Protein AF-A0A2B7JNI3-F1 (afdb_monomer)

Nearest PDB structures (foldseek):
  7sax-as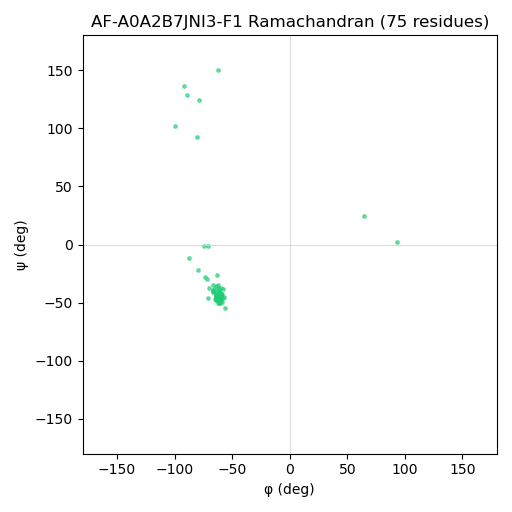sembly1_G  TM=8.799E-01  e=5.419E+00  Sphingobacterium wenxiniae
  7sau-assembly1_D  TM=8.891E-01  e=8.414E+00  Schleiferia thermophila str. Yellowstone

Mean predicted aligned error: 4.15 Å

pLDDT: mean 94.71, std 5.16, range [65.75, 98.5]

Secondary structure (DSSP, 8-state):
----HHHHHHHHHHHHHHHHHHHHHHHHHHHHHHHHHHHHHTT-TTHHHHHHHHHHHHHHHHHHHHHHHHHH-TT--

Foldseek 3Di:
DDDPPVVVVVVVVVVVVLVCVLCVLLVQLVVLLVVLVVCVVVVHPDSVVSPVSSVVSNVVSVVVVVVVVCVVDVVND

Solvent-accessible surface area (backbone atoms only — not comparable to full-atom values): 4124 Å² total; per-residue (Å²): 136,83,82,62,63,65,62,54,50,50,53,52,50,52,51,52,52,51,48,52,52,46,51,52,40,38,49,51,12,52,53,31,34,52,52,14,51,58,28,51,76,68,73,40,89,64,21,68,60,28,39,52,50,10,51,47,36,37,49,52,46,49,50,53,51,53,50,52,51,47,70,70,39,76,86,77,108

Structure (mmCIF, N/CA/C/O backbone):
data_AF-A0A2B7JNI3-F1
#
_entry.id   AF-A0A2B7JNI3-F1
#
loop_
_atom_site.group_PDB
_atom_site.id
_atom_site.type_symbol
_atom_site.label_atom_id
_atom_site.label_alt_id
_atom_site.label_comp_id
_atom_site.label_asym_id
_atom_site.label_entity_id
_atom_site.label_seq_id
_atom_site.pdbx_PDB_ins_code
_a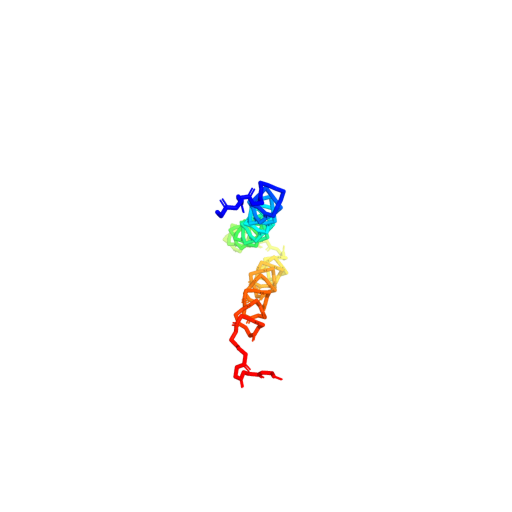tom_site.Cartn_x
_atom_site.Cartn_y
_atom_site.Cartn_z
_atom_site.occupancy
_atom_site.B_iso_or_equiv
_atom_site.auth_seq_id
_atom_site.auth_comp_id
_atom_site.auth_asym_id
_atom_site.auth_atom_id
_atom_site.pdbx_PDB_model_num
ATOM 1 N N . MET A 1 1 ? 31.083 -0.441 -23.838 1.00 65.75 1 MET A N 1
ATOM 2 C CA . MET A 1 1 ? 29.740 -0.492 -23.221 1.00 65.75 1 MET A CA 1
ATOM 3 C C . MET A 1 1 ? 29.410 0.921 -22.776 1.00 65.75 1 MET A C 1
ATOM 5 O O . MET A 1 1 ? 30.159 1.455 -21.972 1.00 65.75 1 MET A O 1
ATOM 9 N N . ASN A 1 2 ? 28.390 1.554 -23.359 1.00 82.56 2 ASN A N 1
ATOM 10 C CA . ASN A 1 2 ? 27.927 2.873 -22.920 1.00 82.56 2 ASN A CA 1
ATOM 11 C C . ASN A 1 2 ? 26.867 2.671 -21.839 1.00 82.56 2 ASN A C 1
ATOM 13 O O . ASN A 1 2 ? 25.941 1.888 -22.038 1.00 82.56 2 ASN A O 1
ATOM 17 N N . ILE A 1 3 ? 27.031 3.337 -20.699 1.00 85.81 3 ILE A N 1
ATOM 18 C CA . ILE A 1 3 ? 26.029 3.333 -19.635 1.00 85.81 3 ILE A CA 1
ATOM 19 C C . ILE A 1 3 ? 24.929 4.310 -20.033 1.00 85.81 3 ILE A C 1
ATOM 21 O O . ILE A 1 3 ? 25.196 5.485 -20.287 1.00 85.81 3 ILE A O 1
ATOM 25 N N . ASP A 1 4 ? 23.696 3.817 -20.073 1.00 92.38 4 ASP A N 1
ATOM 26 C CA . ASP A 1 4 ? 22.518 4.659 -20.221 1.00 92.38 4 ASP A CA 1
ATOM 27 C C . ASP A 1 4 ? 22.144 5.257 -18.857 1.00 92.38 4 ASP A C 1
ATOM 29 O O . ASP A 1 4 ? 21.433 4.665 -18.039 1.00 92.38 4 ASP A O 1
ATOM 33 N N . TRP A 1 5 ? 22.669 6.453 -18.607 1.00 94.56 5 TRP A N 1
ATOM 34 C CA . TRP A 1 5 ? 22.404 7.224 -17.396 1.00 94.56 5 TRP A CA 1
ATOM 35 C C . TRP A 1 5 ? 20.933 7.631 -17.252 1.00 94.56 5 TRP A C 1
ATOM 37 O O . TRP A 1 5 ? 20.456 7.793 -16.128 1.00 94.56 5 TRP A O 1
ATOM 47 N N . THR A 1 6 ? 20.198 7.761 -18.360 1.00 95.38 6 THR A N 1
ATOM 48 C CA . THR A 1 6 ? 18.772 8.106 -18.344 1.00 95.38 6 THR A CA 1
ATOM 49 C C . THR A 1 6 ? 17.949 6.943 -17.811 1.00 95.38 6 THR A C 1
ATOM 51 O O . THR A 1 6 ? 17.121 7.141 -16.920 1.00 95.38 6 THR A O 1
ATOM 54 N N . SER A 1 7 ? 18.223 5.726 -18.281 1.00 95.38 7 SER A N 1
ATOM 55 C CA . SER A 1 7 ? 17.569 4.514 -17.779 1.00 95.38 7 SER A CA 1
ATOM 56 C C . SER A 1 7 ? 17.826 4.298 -16.282 1.00 95.38 7 SER A C 1
ATOM 58 O O . SER A 1 7 ? 16.896 4.007 -15.529 1.00 95.38 7 SER A O 1
ATOM 60 N N . LEU A 1 8 ? 19.063 4.516 -15.817 1.00 95.00 8 LEU A N 1
ATOM 61 C CA . LEU A 1 8 ? 19.398 4.427 -14.389 1.00 95.00 8 LEU A CA 1
ATOM 62 C C . LEU A 1 8 ? 18.648 5.466 -13.547 1.00 95.00 8 LEU A C 1
ATOM 64 O O . LEU A 1 8 ? 18.077 5.127 -12.507 1.00 95.00 8 LEU A O 1
ATOM 68 N N . GLY A 1 9 ? 18.617 6.720 -14.005 1.00 96.31 9 GLY A N 1
ATOM 69 C CA . GLY A 1 9 ? 17.880 7.788 -13.333 1.00 96.31 9 GLY A CA 1
ATOM 70 C C . GLY A 1 9 ? 16.385 7.479 -13.227 1.00 96.31 9 GLY A C 1
ATOM 71 O O . GLY A 1 9 ? 15.801 7.633 -12.154 1.00 96.31 9 GLY A O 1
ATOM 72 N N . LEU A 1 10 ? 15.780 6.972 -14.306 1.00 97.56 10 LEU A N 1
ATOM 73 C CA . LEU A 1 10 ? 14.360 6.624 -14.340 1.00 97.56 10 LEU A CA 1
ATOM 74 C C . LEU A 1 10 ? 14.015 5.534 -13.318 1.00 97.56 10 LEU A C 1
ATOM 76 O O . LEU A 1 10 ? 13.099 5.717 -12.517 1.00 97.56 10 LEU A O 1
ATOM 80 N N . VAL A 1 11 ? 14.769 4.432 -13.300 1.00 96.38 11 VAL A N 1
ATOM 81 C CA . VAL A 1 11 ? 14.548 3.329 -12.349 1.00 96.38 11 VAL A CA 1
ATOM 82 C C . VAL A 1 11 ? 14.698 3.818 -10.910 1.00 96.38 11 VAL A C 1
ATOM 84 O O . VAL A 1 11 ? 13.871 3.481 -10.060 1.00 96.38 11 VAL A O 1
ATOM 87 N N . SER A 1 12 ? 15.702 4.656 -10.633 1.00 97.62 12 SER A N 1
ATOM 88 C CA . SER A 1 12 ? 15.906 5.234 -9.302 1.00 97.62 12 SER A CA 1
ATOM 89 C C . SER A 1 12 ? 14.702 6.066 -8.854 1.00 97.62 12 SER A C 1
ATOM 91 O O . SER A 1 12 ? 14.218 5.889 -7.737 1.00 97.62 12 SER A O 1
ATOM 93 N N . VAL A 1 13 ? 14.195 6.953 -9.715 1.00 98.38 13 VAL A N 1
ATOM 94 C CA . VAL A 1 13 ? 13.035 7.800 -9.394 1.00 98.38 13 VAL A CA 1
ATOM 95 C C . VAL A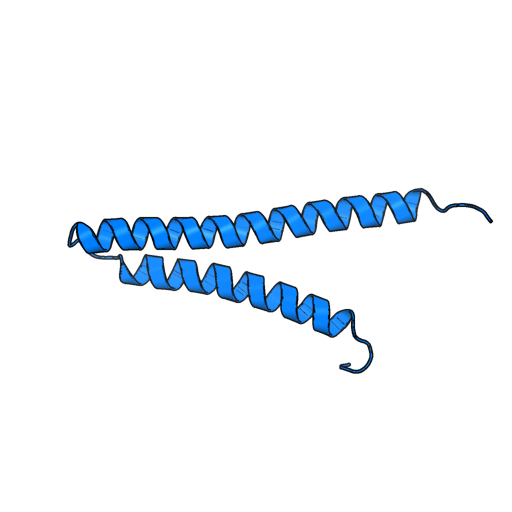 1 13 ? 11.789 6.949 -9.172 1.00 98.38 13 VAL A C 1
ATOM 97 O O . VAL A 1 13 ? 11.118 7.116 -8.155 1.00 98.38 13 VAL A O 1
ATOM 100 N N . VAL A 1 14 ? 11.502 6.003 -10.070 1.00 96.75 14 VAL A N 1
ATOM 101 C CA . VAL A 1 14 ? 10.337 5.113 -9.942 1.00 96.75 14 VAL A CA 1
ATOM 102 C C . VAL A 1 14 ? 10.408 4.308 -8.646 1.00 96.75 14 VAL A C 1
ATOM 104 O O . VAL A 1 14 ? 9.412 4.220 -7.932 1.00 96.75 14 VAL A O 1
ATOM 107 N N . THR A 1 15 ? 11.584 3.789 -8.294 1.00 96.38 15 THR A N 1
ATOM 108 C CA . THR A 1 15 ? 11.784 3.018 -7.059 1.00 96.38 15 THR A CA 1
ATOM 109 C C . THR A 1 15 ? 11.502 3.863 -5.820 1.00 96.38 15 THR A C 1
ATOM 111 O O . THR A 1 15 ? 10.767 3.429 -4.931 1.00 96.38 15 THR A O 1
ATOM 114 N N . VAL A 1 16 ? 12.037 5.086 -5.760 1.00 98.38 16 VAL A N 1
ATOM 115 C CA . VAL A 1 16 ? 11.800 5.997 -4.631 1.00 98.38 16 VAL A CA 1
ATOM 116 C C . VAL A 1 16 ? 10.323 6.376 -4.538 1.00 98.38 16 VAL A C 1
ATOM 118 O O . VAL A 1 16 ? 9.740 6.273 -3.461 1.00 98.38 16 VAL A O 1
ATOM 121 N N . VAL A 1 17 ? 9.692 6.759 -5.651 1.00 98.38 17 VAL A N 1
ATOM 122 C CA . VAL A 1 17 ? 8.275 7.161 -5.678 1.00 98.38 17 VAL A CA 1
ATOM 123 C C . VAL A 1 17 ? 7.364 6.008 -5.260 1.00 98.38 17 VAL A C 1
ATOM 125 O O . VAL A 1 17 ? 6.493 6.199 -4.412 1.00 98.38 17 VAL A O 1
ATOM 128 N N . ALA A 1 18 ? 7.586 4.807 -5.798 1.00 96.44 18 ALA A N 1
ATOM 129 C CA . ALA A 1 18 ? 6.823 3.621 -5.424 1.00 96.44 18 ALA A CA 1
ATOM 130 C C . ALA A 1 18 ? 7.004 3.284 -3.936 1.00 96.44 18 ALA A C 1
ATOM 132 O O . ALA A 1 18 ? 6.027 2.992 -3.247 1.00 96.44 18 ALA A O 1
ATOM 133 N N . THR A 1 19 ? 8.231 3.393 -3.420 1.00 97.44 19 THR A N 1
ATOM 134 C CA . THR A 1 19 ? 8.525 3.158 -1.999 1.00 97.44 19 THR A CA 1
ATOM 135 C C . THR A 1 19 ? 7.780 4.148 -1.113 1.00 97.44 19 THR A C 1
ATOM 137 O O . THR A 1 19 ? 7.088 3.734 -0.185 1.00 97.44 19 THR A O 1
ATOM 140 N N . VAL A 1 20 ? 7.876 5.448 -1.410 1.00 98.50 20 VAL A N 1
ATOM 141 C CA . VAL A 1 20 ? 7.180 6.496 -0.651 1.00 98.50 20 VAL A CA 1
ATOM 142 C C . VAL A 1 20 ? 5.675 6.253 -0.667 1.00 98.50 20 VAL A C 1
ATOM 144 O O . VAL A 1 20 ? 5.060 6.270 0.394 1.00 98.50 20 VAL A O 1
ATOM 147 N N . LEU A 1 21 ? 5.093 5.955 -1.832 1.00 97.69 21 LEU A N 1
ATOM 148 C CA . LEU A 1 21 ? 3.666 5.661 -1.964 1.00 97.69 21 LEU A CA 1
ATOM 149 C C . LEU A 1 21 ? 3.252 4.506 -1.044 1.00 97.69 21 LEU A C 1
ATOM 151 O 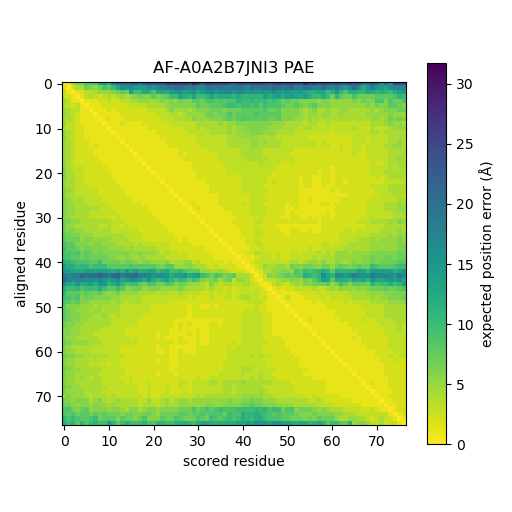O . LEU A 1 21 ? 2.348 4.674 -0.223 1.00 97.69 21 LEU A O 1
ATOM 155 N N . ILE A 1 22 ? 3.921 3.354 -1.145 1.00 97.75 22 ILE A N 1
ATOM 156 C CA . ILE A 1 22 ? 3.578 2.165 -0.351 1.00 97.75 22 ILE A CA 1
ATOM 157 C C . ILE A 1 22 ? 3.734 2.444 1.143 1.00 97.75 22 ILE A C 1
ATOM 159 O O . ILE A 1 22 ? 2.820 2.161 1.919 1.00 97.75 22 ILE A O 1
ATOM 163 N N . VAL A 1 23 ? 4.852 3.047 1.553 1.00 98.25 23 VAL A N 1
ATOM 164 C CA . VAL A 1 23 ? 5.106 3.374 2.962 1.00 98.25 23 VAL A CA 1
ATOM 165 C C . VAL A 1 23 ? 4.055 4.346 3.491 1.00 98.25 23 VAL A C 1
ATOM 167 O O . VAL A 1 23 ? 3.542 4.128 4.587 1.00 98.25 23 VAL A O 1
ATOM 170 N N . SER A 1 24 ? 3.679 5.378 2.734 1.00 98.38 24 SER A N 1
ATOM 171 C CA . SER A 1 24 ? 2.631 6.323 3.134 1.00 98.38 24 SER A CA 1
ATOM 172 C C . SER A 1 24 ? 1.268 5.652 3.308 1.00 98.38 24 SER A C 1
ATOM 174 O O . SER A 1 24 ? 0.595 5.921 4.304 1.00 98.38 24 SER A O 1
ATOM 176 N N . VAL A 1 25 ? 0.865 4.759 2.398 1.00 98.19 25 VAL A N 1
ATOM 177 C CA . VAL A 1 25 ? -0.415 4.032 2.505 1.00 98.19 25 VAL A CA 1
ATOM 178 C C . VAL A 1 25 ? -0.421 3.110 3.724 1.00 98.19 25 VAL A C 1
ATOM 180 O O . VAL A 1 25 ? -1.366 3.147 4.513 1.00 98.19 25 VAL A O 1
ATOM 183 N N . VAL A 1 26 ? 0.642 2.327 3.923 1.00 98.44 26 VAL A N 1
ATOM 184 C CA . VAL A 1 26 ? 0.755 1.412 5.070 1.00 98.44 26 VAL A CA 1
ATOM 185 C C . VAL A 1 26 ? 0.802 2.187 6.387 1.00 98.44 26 VAL A C 1
ATOM 187 O O . VAL A 1 26 ? 0.089 1.841 7.326 1.00 98.44 26 VAL A O 1
ATOM 190 N N . SER A 1 27 ? 1.574 3.274 6.445 1.00 98.31 27 SER A N 1
ATOM 191 C CA . SER A 1 27 ? 1.667 4.137 7.632 1.00 98.31 27 SER A CA 1
ATOM 192 C C . SER A 1 27 ? 0.326 4.803 7.943 1.00 98.31 27 SER A C 1
ATOM 194 O O . SER A 1 27 ? -0.079 4.870 9.101 1.00 98.31 27 SER A O 1
ATOM 196 N N . GLY A 1 28 ? -0.398 5.254 6.914 1.00 98.25 28 GLY A N 1
ATOM 197 C CA . GLY A 1 28 ? -1.752 5.786 7.050 1.00 98.25 28 GLY A CA 1
ATOM 198 C C . GLY A 1 28 ? -2.733 4.746 7.593 1.00 98.25 28 GLY A C 1
ATOM 199 O O . GLY A 1 28 ? -3.491 5.050 8.514 1.00 98.25 28 GLY A O 1
ATOM 200 N N . GLY A 1 29 ? -2.678 3.512 7.084 1.00 97.50 29 GLY A N 1
ATOM 201 C CA . GLY A 1 29 ? -3.497 2.402 7.572 1.00 97.50 29 GLY A CA 1
ATOM 202 C C . GLY A 1 29 ? -3.192 2.025 9.024 1.00 97.50 29 GLY A C 1
ATOM 203 O O . GLY A 1 29 ? -4.113 1.892 9.831 1.00 97.50 29 GLY A O 1
ATOM 204 N N . ALA A 1 30 ? -1.909 1.941 9.388 1.00 98.12 30 ALA A N 1
ATOM 205 C CA . ALA A 1 30 ? -1.474 1.687 10.761 1.00 98.12 30 ALA A CA 1
ATOM 206 C C . ALA A 1 30 ? -1.942 2.792 11.722 1.00 98.12 30 ALA A C 1
ATOM 208 O O . ALA A 1 30 ? -2.479 2.501 12.787 1.00 98.12 30 ALA A O 1
ATOM 209 N N . LEU A 1 31 ? -1.831 4.059 11.313 1.00 97.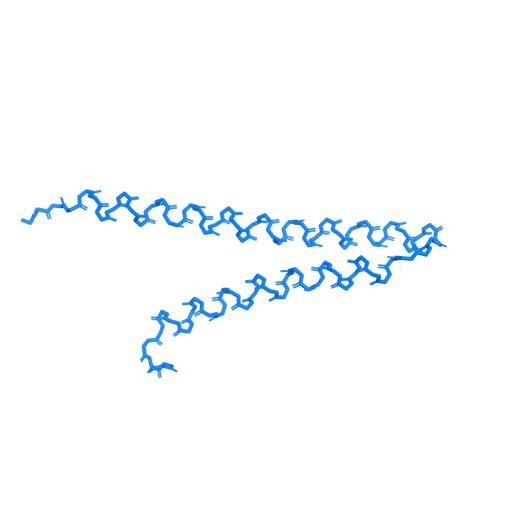94 31 LEU A N 1
ATOM 210 C CA . LEU A 1 31 ? -2.302 5.203 12.094 1.00 97.94 31 LEU A CA 1
ATOM 211 C C . LEU A 1 31 ? -3.827 5.195 12.296 1.00 97.94 31 LEU A C 1
ATOM 213 O O . LEU A 1 31 ? -4.322 5.612 13.342 1.00 97.94 31 LEU A O 1
ATOM 217 N N . MET A 1 32 ? -4.601 4.748 11.304 1.00 96.56 32 MET A N 1
ATOM 218 C CA . MET A 1 32 ? -6.051 4.582 11.457 1.00 96.56 32 MET A CA 1
ATOM 219 C C . MET A 1 32 ? -6.384 3.482 12.460 1.00 96.56 32 MET A C 1
ATOM 221 O O . MET A 1 32 ? -7.282 3.672 13.279 1.00 96.56 32 MET A O 1
ATOM 225 N N . LEU A 1 33 ? -5.648 2.371 12.424 1.00 97.44 33 LEU A N 1
ATOM 226 C CA . LEU A 1 33 ? -5.839 1.260 13.349 1.00 97.44 33 LEU A CA 1
ATOM 227 C C . LEU A 1 33 ? -5.472 1.648 14.790 1.00 97.44 33 LEU A C 1
ATOM 229 O O . LEU A 1 33 ? -6.213 1.320 15.713 1.00 97.44 33 LEU A O 1
ATOM 233 N N . ASP A 1 34 ? -4.403 2.422 14.970 1.00 97.06 34 ASP A N 1
ATOM 234 C CA . ASP A 1 34 ? -3.996 2.983 16.264 1.00 97.06 34 ASP A CA 1
ATOM 235 C C . ASP A 1 34 ? -5.085 3.902 16.851 1.00 97.06 34 ASP A C 1
ATOM 237 O O . ASP A 1 34 ? -5.548 3.722 17.980 1.00 97.06 34 ASP A O 1
ATOM 241 N N . ARG A 1 35 ? -5.629 4.814 16.031 1.00 95.00 35 ARG A N 1
ATOM 242 C CA . ARG A 1 35 ? -6.777 5.653 16.425 1.00 95.00 35 ARG A CA 1
ATOM 243 C C . ARG A 1 35 ? -8.033 4.843 16.726 1.00 95.00 35 ARG A C 1
ATOM 245 O O . ARG A 1 35 ? -8.819 5.245 17.582 1.00 95.00 35 ARG A O 1
ATOM 252 N N . ALA A 1 36 ? -8.256 3.744 16.008 1.00 95.25 36 ALA A N 1
ATOM 253 C CA . A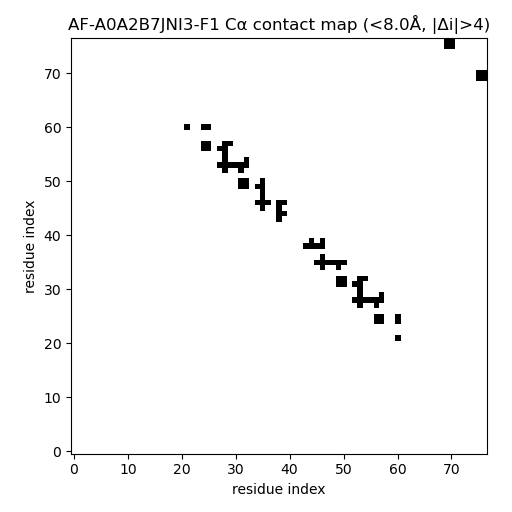LA A 1 36 ? -9.379 2.855 16.265 1.00 95.25 36 ALA A CA 1
ATOM 254 C C . ALA A 1 36 ? -9.263 2.206 17.647 1.00 95.25 36 ALA A C 1
ATOM 256 O O . ALA A 1 36 ? -10.253 2.162 18.375 1.00 95.25 36 ALA A O 1
ATOM 257 N N . HIS A 1 37 ? -8.056 1.762 18.009 1.00 94.25 37 HIS A N 1
ATOM 258 C CA . HIS A 1 37 ? -7.758 1.172 19.311 1.00 94.25 37 HIS A CA 1
ATOM 259 C C . HIS A 1 37 ? -8.045 2.170 20.437 1.00 94.25 37 HIS A C 1
ATOM 261 O O . HIS A 1 37 ? -8.836 1.877 21.330 1.00 94.25 37 HIS A O 1
ATOM 267 N N . ALA A 1 38 ? -7.522 3.394 20.319 1.00 94.81 38 ALA A N 1
ATOM 268 C CA . ALA A 1 38 ? -7.763 4.456 21.294 1.00 94.81 38 ALA A CA 1
ATOM 269 C C . ALA A 1 38 ? -9.258 4.810 21.439 1.00 94.81 38 ALA A C 1
ATOM 271 O O . ALA A 1 38 ? -9.741 5.068 22.541 1.00 94.81 38 ALA A O 1
ATOM 272 N N . ARG A 1 39 ? -10.029 4.807 20.339 1.00 92.69 39 ARG A N 1
ATOM 273 C CA . ARG A 1 39 ? -11.486 5.035 20.401 1.00 92.69 39 ARG A CA 1
ATOM 274 C C . ARG A 1 39 ? -12.245 3.881 21.045 1.00 92.69 39 ARG A C 1
ATOM 276 O O . ARG A 1 39 ? -13.207 4.141 21.764 1.00 92.69 39 ARG A O 1
ATOM 283 N N . ALA A 1 40 ? -11.831 2.643 20.790 1.00 91.75 40 ALA A N 1
ATOM 284 C CA . ALA A 1 40 ? -12.439 1.467 21.398 1.00 91.75 40 ALA A CA 1
ATOM 285 C C . ALA A 1 40 ? -12.240 1.466 22.923 1.00 91.75 40 ALA A C 1
ATOM 287 O O . ALA A 1 40 ? -13.199 1.236 23.655 1.00 91.75 40 ALA A O 1
ATOM 288 N N . GLU A 1 41 ? -11.039 1.807 23.400 1.00 91.81 41 GLU A N 1
ATOM 289 C CA . GLU A 1 41 ? -10.747 1.955 24.835 1.00 91.81 41 GLU A CA 1
ATOM 290 C C . GLU A 1 41 ? -11.567 3.073 25.490 1.00 91.81 41 GLU A C 1
ATOM 292 O O . GLU A 1 41 ? -12.044 2.925 26.613 1.00 91.81 41 GLU A O 1
ATOM 297 N N . ALA A 1 42 ? -11.788 4.175 24.771 1.00 91.56 42 ALA A N 1
ATOM 298 C CA . ALA A 1 42 ? -12.622 5.282 25.231 1.00 91.56 42 ALA A CA 1
ATOM 299 C C . ALA A 1 42 ? -14.138 4.991 25.179 1.00 91.56 42 ALA A C 1
ATOM 301 O O . ALA A 1 42 ? -14.931 5.867 25.524 1.00 91.56 42 ALA A O 1
ATOM 302 N N . GLY A 1 43 ? -14.562 3.807 24.713 1.00 87.06 43 GLY A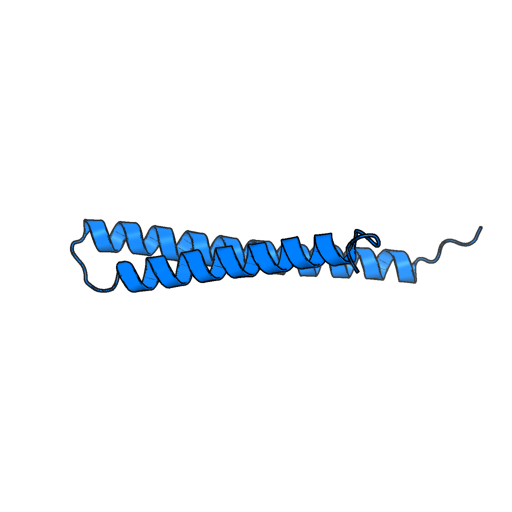 N 1
ATOM 303 C CA . GLY A 1 43 ? -15.978 3.462 24.535 1.00 87.06 43 GLY A CA 1
ATOM 304 C C . GLY A 1 43 ? -16.693 4.325 23.487 1.00 87.06 43 GLY A C 1
ATOM 305 O O . GLY A 1 43 ? -17.905 4.511 23.563 1.00 87.06 43 GLY A O 1
ATOM 306 N N . SER A 1 44 ? -15.945 4.899 22.539 1.00 83.19 44 SER A N 1
ATOM 307 C CA . SER A 1 44 ? -16.456 5.825 21.528 1.00 83.19 44 SER A CA 1
ATOM 308 C C . SER A 1 44 ? -16.874 5.095 20.250 1.00 83.19 44 SER A C 1
ATOM 310 O O . SER A 1 44 ? -16.146 4.246 19.725 1.00 83.19 44 SER A O 1
ATOM 312 N N . ASP A 1 45 ? -18.027 5.481 19.701 1.00 82.50 45 ASP A N 1
ATOM 313 C CA . ASP A 1 45 ? -18.516 4.961 18.426 1.00 82.50 45 ASP A CA 1
ATOM 314 C C . ASP A 1 45 ? -17.577 5.289 17.248 1.00 82.50 45 ASP A C 1
ATOM 316 O O . ASP A 1 45 ? -16.876 6.305 17.195 1.00 82.50 45 ASP A O 1
ATOM 320 N N . GLY A 1 46 ? -17.567 4.401 16.250 1.00 82.81 46 GLY A N 1
ATOM 321 C CA . GLY A 1 46 ? -16.789 4.568 15.018 1.00 82.81 46 GLY A CA 1
ATOM 322 C C . GLY A 1 46 ? -15.398 3.924 15.022 1.00 82.81 46 GLY A C 1
ATOM 323 O O . GLY A 1 46 ? -14.699 4.010 14.010 1.00 82.81 46 GLY A O 1
ATOM 324 N N . ALA A 1 47 ? -15.006 3.227 16.095 1.00 89.81 47 ALA A N 1
ATOM 325 C CA . ALA A 1 47 ? -13.787 2.410 16.112 1.00 89.81 47 ALA A CA 1
ATOM 326 C C . ALA A 1 47 ? -13.794 1.353 14.990 1.00 89.81 47 ALA A C 1
ATOM 328 O O . ALA A 1 47 ? -12.830 1.245 14.237 1.00 89.81 47 ALA A O 1
ATOM 329 N N . ALA A 1 48 ? -14.916 0.652 14.792 1.00 91.69 48 ALA A N 1
ATOM 330 C CA . ALA A 1 48 ? -15.047 -0.373 13.751 1.00 91.69 48 ALA A CA 1
ATOM 331 C C . ALA A 1 48 ? -14.788 0.165 12.329 1.00 91.69 48 ALA A C 1
ATOM 333 O O . ALA A 1 48 ? -14.136 -0.499 11.525 1.00 91.69 48 ALA A O 1
ATOM 334 N N . GLY A 1 49 ? -15.241 1.389 12.027 1.00 92.94 49 GLY A N 1
ATOM 335 C CA . GLY A 1 49 ? -15.003 2.023 10.727 1.00 92.94 49 GLY A CA 1
ATOM 336 C C . GLY A 1 49 ? -13.525 2.344 10.490 1.00 92.94 49 GLY A C 1
ATOM 337 O O . GLY A 1 49 ? -13.010 2.110 9.399 1.00 92.94 49 GLY A O 1
ATOM 338 N N . LEU A 1 50 ? -12.821 2.817 11.522 1.00 93.56 50 LEU A N 1
ATOM 339 C CA . LEU A 1 50 ? -11.377 3.065 11.461 1.00 93.56 50 LEU A CA 1
ATOM 340 C C . LEU A 1 50 ? -10.573 1.768 11.301 1.00 93.56 50 LEU A C 1
ATOM 342 O O . LEU A 1 50 ? -9.631 1.745 10.510 1.00 93.56 50 LEU A O 1
ATOM 346 N N . VAL A 1 51 ? -10.965 0.686 11.989 1.00 96.12 51 VAL A N 1
ATOM 347 C CA . VAL A 1 51 ? -10.360 -0.646 11.806 1.00 96.12 51 VAL A CA 1
ATOM 348 C C . VAL A 1 51 ? -10.516 -1.105 10.357 1.00 96.12 51 VAL A C 1
ATOM 350 O O . VAL A 1 51 ? -9.532 -1.499 9.730 1.00 96.12 51 VAL A O 1
ATOM 353 N N . ALA A 1 52 ? -11.733 -1.026 9.811 1.00 96.31 52 ALA A N 1
ATOM 354 C CA . ALA A 1 52 ? -12.011 -1.437 8.438 1.00 96.31 52 ALA A CA 1
ATOM 355 C C . ALA A 1 52 ? -11.192 -0.621 7.428 1.00 96.31 52 ALA A C 1
ATOM 357 O O . ALA A 1 52 ? -10.570 -1.193 6.533 1.00 96.31 52 ALA A O 1
ATOM 358 N N . LEU A 1 53 ? -11.132 0.702 7.596 1.00 95.75 53 LEU A N 1
ATOM 359 C CA . LEU A 1 53 ? -10.359 1.589 6.727 1.00 95.75 53 LEU A CA 1
ATOM 360 C C . LEU A 1 53 ? -8.852 1.295 6.804 1.00 95.75 53 LEU A C 1
ATOM 362 O O . LEU A 1 53 ? -8.197 1.196 5.766 1.00 95.75 53 LEU A O 1
ATOM 366 N N . GLY A 1 54 ? -8.319 1.092 8.014 1.00 96.88 54 GLY A N 1
ATOM 367 C CA . GLY A 1 54 ? -6.908 0.773 8.235 1.00 96.88 54 GLY A CA 1
ATOM 368 C C . GLY A 1 54 ? -6.494 -0.539 7.570 1.00 96.88 54 GLY A C 1
ATOM 369 O O . GLY A 1 54 ? -5.529 -0.571 6.804 1.00 96.88 54 GLY A O 1
ATOM 370 N N . TRP A 1 55 ? -7.271 -1.606 7.778 1.00 98.00 55 TRP A N 1
ATOM 371 C CA . TRP A 1 55 ? -7.025 -2.895 7.127 1.00 98.00 55 TRP A CA 1
ATOM 372 C C . TRP A 1 55 ? -7.226 -2.853 5.617 1.00 98.00 55 TRP A C 1
ATOM 374 O O . TRP A 1 55 ? -6.472 -3.501 4.896 1.00 98.00 55 TRP A O 1
ATOM 384 N N . THR A 1 56 ? -8.186 -2.069 5.121 1.00 98.19 56 THR A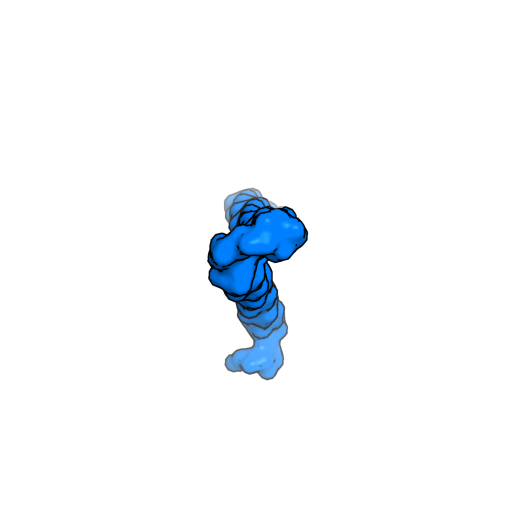 N 1
ATOM 385 C CA . THR A 1 56 ? -8.380 -1.895 3.674 1.00 98.19 56 THR A CA 1
ATOM 386 C C . THR A 1 56 ? -7.158 -1.230 3.044 1.00 98.19 56 THR A C 1
ATOM 388 O O . THR A 1 56 ? -6.668 -1.711 2.027 1.00 98.19 56 THR A O 1
ATOM 391 N N . ALA A 1 57 ? -6.609 -0.178 3.661 1.00 97.69 57 ALA A N 1
ATOM 392 C CA . ALA A 1 57 ? -5.400 0.484 3.168 1.00 97.69 57 ALA A CA 1
ATOM 393 C C . ALA A 1 57 ? -4.194 -0.472 3.130 1.00 97.69 57 ALA A C 1
ATOM 395 O O . ALA A 1 57 ? -3.507 -0.561 2.110 1.00 97.69 57 ALA A O 1
ATOM 396 N N . ILE A 1 58 ? -3.974 -1.236 4.206 1.00 98.00 58 ILE A N 1
ATOM 397 C CA . ILE A 1 58 ? -2.895 -2.236 4.278 1.00 98.00 58 ILE A CA 1
ATOM 398 C C . ILE A 1 58 ? -3.112 -3.347 3.242 1.00 98.00 58 ILE A C 1
ATOM 400 O O . ILE A 1 58 ? -2.176 -3.727 2.541 1.00 98.00 58 ILE A O 1
ATOM 404 N N . GLY A 1 59 ? -4.345 -3.838 3.104 1.00 98.31 59 GLY A N 1
ATOM 405 C CA . GLY A 1 59 ? -4.709 -4.864 2.131 1.00 98.31 59 GLY A CA 1
ATOM 406 C C . GLY A 1 59 ? -4.471 -4.413 0.692 1.00 98.31 59 GLY A C 1
ATOM 407 O O . GLY A 1 59 ? -3.856 -5.143 -0.080 1.00 98.31 59 GLY A O 1
ATOM 408 N N . VAL A 1 60 ? -4.875 -3.189 0.340 1.00 98.19 60 VAL A N 1
ATOM 409 C CA . VAL A 1 60 ? -4.629 -2.604 -0.989 1.00 98.19 60 VAL A CA 1
ATOM 410 C C . VAL A 1 60 ? -3.132 -2.451 -1.256 1.00 98.19 60 VAL A C 1
ATOM 412 O O . VAL A 1 60 ? -2.672 -2.840 -2.327 1.00 98.19 60 VAL A O 1
ATOM 415 N N . ALA A 1 61 ? -2.350 -1.954 -0.293 1.00 98.00 61 ALA A N 1
ATOM 416 C CA . ALA A 1 61 ? -0.894 -1.882 -0.435 1.00 98.00 61 ALA A CA 1
ATOM 417 C C . ALA A 1 61 ? -0.274 -3.274 -0.653 1.00 98.00 61 ALA A C 1
ATOM 419 O O . ALA A 1 61 ? 0.562 -3.446 -1.540 1.00 98.00 61 ALA A O 1
ATOM 420 N N . GLY A 1 62 ? -0.731 -4.281 0.096 1.00 97.94 62 GLY A N 1
ATOM 421 C CA . GLY A 1 62 ? -0.323 -5.673 -0.088 1.00 97.94 62 GLY A CA 1
ATOM 422 C C . GLY A 1 62 ? -0.657 -6.204 -1.484 1.00 97.94 62 GLY A C 1
ATOM 423 O O . GLY A 1 62 ? 0.205 -6.785 -2.137 1.00 97.94 62 GLY A O 1
ATOM 424 N N . LEU A 1 63 ? -1.869 -5.949 -1.984 1.00 98.31 63 LEU A N 1
ATOM 425 C CA . LEU A 1 63 ? -2.285 -6.343 -3.334 1.00 98.31 63 LEU A CA 1
ATOM 426 C C . LEU A 1 63 ? -1.433 -5.685 -4.423 1.00 98.31 63 LEU A C 1
ATOM 428 O O . LEU A 1 63 ? -1.070 -6.357 -5.385 1.00 98.31 63 LEU A O 1
ATOM 432 N N . ILE A 1 64 ? -1.061 -4.411 -4.264 1.00 97.25 64 ILE A N 1
ATOM 433 C CA . ILE A 1 64 ? -0.159 -3.722 -5.202 1.00 97.25 64 ILE A CA 1
ATOM 434 C C . ILE A 1 64 ? 1.209 -4.415 -5.239 1.00 97.25 64 ILE A C 1
ATOM 436 O O . ILE A 1 64 ? 1.745 -4.656 -6.320 1.00 97.25 64 ILE A O 1
ATOM 440 N N . VAL A 1 65 ? 1.764 -4.778 -4.078 1.00 96.50 65 VAL A N 1
ATOM 441 C CA . VAL A 1 65 ? 3.045 -5.500 -3.998 1.00 96.50 65 VAL A CA 1
ATOM 442 C C . VAL A 1 65 ? 2.941 -6.882 -4.643 1.00 96.50 65 VAL A C 1
ATOM 444 O O . VAL A 1 65 ? 3.799 -7.249 -5.445 1.00 96.50 65 VAL A O 1
ATOM 447 N N . LEU A 1 66 ? 1.880 -7.635 -4.343 1.00 97.69 66 LEU A N 1
ATOM 448 C CA . LEU A 1 66 ? 1.643 -8.952 -4.940 1.00 97.69 66 LEU A CA 1
ATOM 449 C C . LEU A 1 66 ? 1.482 -8.866 -6.461 1.00 97.69 66 LEU A C 1
ATOM 451 O O . LEU A 1 66 ? 2.016 -9.706 -7.181 1.00 97.69 66 LEU A O 1
ATOM 455 N N . TYR A 1 67 ? 0.810 -7.828 -6.957 1.00 97.00 67 TYR A N 1
ATOM 456 C CA . TYR A 1 67 ? 0.694 -7.574 -8.388 1.00 97.00 67 TYR A CA 1
ATOM 457 C C . TYR A 1 67 ? 2.050 -7.233 -9.024 1.00 97.00 67 TYR A C 1
ATOM 459 O O . TYR A 1 67 ? 2.378 -7.747 -10.090 1.00 97.00 67 TYR A O 1
ATOM 467 N N . GLY A 1 68 ? 2.888 -6.445 -8.346 1.00 94.06 68 GLY A N 1
ATOM 468 C CA . GLY A 1 68 ? 4.266 -6.200 -8.779 1.00 94.06 68 GLY A CA 1
ATOM 469 C C . GLY A 1 68 ? 5.089 -7.489 -8.887 1.00 94.06 68 GLY A C 1
ATOM 470 O O . GLY A 1 68 ? 5.788 -7.690 -9.877 1.00 94.06 68 GLY A O 1
ATOM 471 N N . LEU A 1 69 ? 4.962 -8.398 -7.914 1.00 95.25 69 LEU A N 1
ATOM 472 C CA . LEU A 1 69 ? 5.615 -9.713 -7.950 1.00 95.25 69 LEU A CA 1
ATOM 473 C C . LEU A 1 69 ? 5.079 -10.607 -9.077 1.00 95.25 69 LEU A C 1
ATOM 475 O O . LEU A 1 69 ? 5.863 -11.298 -9.725 1.00 95.25 69 LEU A O 1
ATOM 479 N N . TYR A 1 70 ? 3.771 -10.568 -9.337 1.00 97.00 70 TYR A N 1
ATOM 480 C CA . TYR A 1 70 ? 3.141 -11.280 -10.451 1.00 97.00 70 TYR A CA 1
ATOM 481 C C . TYR A 1 70 ? 3.706 -10.841 -11.807 1.00 97.00 70 TYR A C 1
ATOM 483 O O . TYR A 1 70 ? 4.023 -11.683 -12.644 1.00 97.00 70 TYR A O 1
ATOM 491 N N . LEU A 1 71 ? 3.889 -9.532 -12.001 1.00 94.94 71 LEU A N 1
ATOM 492 C CA . LEU A 1 71 ? 4.474 -8.982 -13.225 1.00 94.94 71 LEU A CA 1
ATOM 493 C C . LEU A 1 71 ? 5.986 -9.218 -13.327 1.00 94.94 71 LEU A C 1
ATOM 495 O O . LEU A 1 71 ? 6.521 -9.304 -14.428 1.00 94.94 71 LEU A O 1
ATOM 499 N N . LEU A 1 72 ? 6.689 -9.322 -12.197 1.00 94.25 72 LEU A N 1
ATOM 500 C CA . LEU A 1 72 ? 8.126 -9.599 -12.180 1.00 94.25 72 LEU A CA 1
ATOM 501 C C . LEU A 1 72 ? 8.441 -11.050 -12.569 1.00 94.25 72 LEU A C 1
ATOM 503 O O . LEU A 1 72 ? 9.512 -11.314 -13.114 1.00 94.25 72 LEU A O 1
ATOM 507 N N . ILE A 1 73 ? 7.531 -11.988 -12.288 1.00 96.62 73 ILE A N 1
ATOM 508 C CA . ILE A 1 73 ? 7.714 -13.417 -12.557 1.00 96.62 73 ILE A CA 1
ATOM 509 C C . ILE A 1 73 ? 6.983 -13.786 -13.863 1.00 96.62 73 ILE A C 1
ATOM 511 O O . ILE A 1 73 ? 5.770 -14.002 -13.846 1.00 96.62 73 ILE A O 1
ATOM 515 N N . PRO A 1 74 ? 7.701 -13.943 -14.993 1.00 93.25 74 PRO A N 1
ATOM 516 C CA . PRO A 1 74 ? 7.097 -14.166 -16.312 1.00 93.25 74 PRO A CA 1
ATOM 51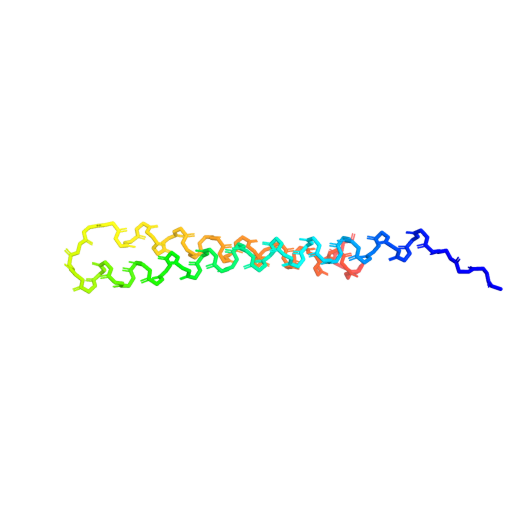7 C C . PRO A 1 74 ? 6.457 -15.550 -16.487 1.00 93.25 74 PRO A C 1
ATOM 519 O O . PRO A 1 74 ? 5.949 -15.857 -17.548 1.00 93.25 74 PRO A O 1
ATOM 522 N N . TYR A 1 75 ? 6.522 -16.429 -15.485 1.00 94.88 75 TYR A N 1
ATOM 523 C CA . TYR A 1 75 ? 5.824 -17.718 -15.518 1.00 94.88 75 TYR A CA 1
ATOM 524 C C . TYR A 1 75 ? 4.333 -17.587 -15.161 1.00 94.88 75 TYR A C 1
ATOM 526 O O . TYR A 1 75 ? 3.540 -18.469 -15.482 1.00 94.88 75 TYR A O 1
ATOM 534 N N . PHE A 1 76 ? 3.945 -16.521 -14.455 1.00 90.38 76 PHE A N 1
ATOM 535 C CA . PHE A 1 76 ? 2.579 -16.358 -13.954 1.00 90.38 76 PHE A CA 1
ATOM 536 C C . PHE A 1 76 ? 1.618 -15.683 -14.950 1.00 90.38 76 PHE A C 1
ATOM 538 O O . PHE A 1 76 ? 0.405 -15.704 -14.720 1.00 90.38 76 PHE A O 1
ATOM 545 N N . HIS A 1 77 ? 2.134 -15.109 -16.038 1.00 89.88 77 HIS A N 1
ATOM 546 C CA . HIS A 1 77 ? 1.383 -14.448 -17.110 1.00 89.88 77 HIS A CA 1
ATOM 547 C C . HIS A 1 77 ? 2.014 -14.738 -18.473 1.00 89.88 77 HIS A C 1
ATOM 549 O O . HIS A 1 77 ? 1.314 -14.528 -19.487 1.00 89.88 77 HIS A O 1
#

Radius of gyration: 18.36 Å; Cα contacts (8 Å, |Δi|>4): 45; chains: 1; bounding box: 48×26×48 Å

Organism: Cutibacterium acnes (NCBI:txid1747)

Sequence (77 aa):
MNIDWTSLGLVSVVTVVATVLIVSVVSGGALMLDRAHARAEAGSDGAAGLVALGWTAIGVAGLIVLYGLYLLIPYFH